Protein AF-A0A6I5ZJ81-F1 (afdb_monomer_lite)

Radius of gyration: 21.19 Å; chains: 1; bounding box: 54×24×79 Å

Secondary structure (DSSP, 8-state):
-----GGGGGGG--HHHHHHHHHHHHHHHHHHHT-EEEEEEEETTTTEEEEEEEHHHHHHHHTT-S-HHHHHIIIIIHHHHHHHHHHHHHHHHHH--HHHHHHHHHHHHHHHHHHHHHHHTTS-HHHHHHHGGGB-HHHHHHHHHHHHHHHHHHHHHHPPP------SS---

Sequence (172 aa):
MTTAPAVGRLAATNVKDVAIVGVGALLLLISLVTTTWLFMPANPAANTPAASMSFSDLVTATGTSPSTIQASYFGWLAWFLFGALIVLSVATLLTNSRIVAAIGAGVGLLTAILTTLALKGPQTWSQTIDALPNLRLGGYLMLIGLLTLLIFNAVRAFSRPRDTTTTANGTV

Structure (mmCIF, N/CA/C/O backbone):
data_AF-A0A6I5ZJ81-F1
#
_entry.id   AF-A0A6I5ZJ81-F1
#
loop_
_atom_site.group_PDB
_atom_site.id
_atom_site.type_symbol
_atom_site.label_atom_id
_atom_site.label_alt_id
_atom_site.label_comp_id
_atom_site.label_asym_id
_atom_site.label_entity_id
_atom_site.label_seq_id
_atom_site.pdbx_PDB_ins_code
_atom_site.Cartn_x
_atom_site.Cartn_y
_atom_site.Cartn_z
_atom_site.occupancy
_atom_site.B_iso_or_equiv
_atom_site.auth_seq_id
_atom_site.auth_comp_id
_atom_site.auth_asym_id
_atom_site.auth_atom_id
_atom_site.pdbx_PDB_model_num
ATOM 1 N N . MET A 1 1 ? -3.654 -1.354 47.837 1.00 62.03 1 MET A N 1
ATOM 2 C CA . MET A 1 1 ? -3.583 -0.646 46.542 1.00 62.03 1 MET A CA 1
ATOM 3 C C . MET A 1 1 ? -3.368 -1.716 45.480 1.00 62.03 1 MET A C 1
ATOM 5 O O . MET A 1 1 ? -2.261 -2.211 45.340 1.00 62.03 1 MET A O 1
ATOM 9 N N . THR A 1 2 ? -4.448 -2.209 44.881 1.00 64.50 2 THR A N 1
ATOM 10 C CA . THR A 1 2 ? -4.461 -3.449 44.086 1.00 64.50 2 THR A CA 1
ATOM 11 C C . THR A 1 2 ? -4.613 -3.070 42.616 1.00 64.50 2 THR A C 1
ATOM 13 O O . THR A 1 2 ? -5.675 -2.619 42.195 1.00 64.50 2 THR A O 1
ATOM 16 N N . THR A 1 3 ? -3.536 -3.176 41.841 1.00 63.75 3 THR A N 1
ATOM 17 C CA . THR A 1 3 ? -3.540 -2.962 40.390 1.00 63.75 3 THR A CA 1
ATOM 18 C C . THR A 1 3 ? -4.243 -4.140 39.720 1.00 63.75 3 THR A C 1
ATOM 20 O O . THR A 1 3 ? -3.712 -5.245 39.648 1.00 63.75 3 THR A O 1
ATOM 23 N N . ALA A 1 4 ? -5.478 -3.925 39.264 1.00 53.22 4 ALA A N 1
ATOM 24 C CA . ALA A 1 4 ? -6.203 -4.920 38.482 1.00 53.22 4 ALA A CA 1
ATOM 25 C C . ALA A 1 4 ? -5.413 -5.280 37.200 1.00 53.22 4 ALA A C 1
ATOM 27 O O . ALA A 1 4 ? -4.841 -4.385 36.566 1.00 53.22 4 ALA A O 1
ATOM 28 N N . PRO A 1 5 ? -5.361 -6.564 36.801 1.00 56.66 5 PRO A N 1
ATOM 29 C CA . PRO A 1 5 ? -4.518 -7.015 35.701 1.00 56.66 5 PRO A CA 1
ATOM 30 C C . PRO A 1 5 ? -4.999 -6.448 34.357 1.00 56.66 5 PRO A C 1
ATOM 32 O O . PRO A 1 5 ? -6.120 -6.696 33.917 1.00 56.66 5 PRO A O 1
ATOM 35 N N . ALA A 1 6 ? -4.108 -5.739 33.658 1.00 57.22 6 ALA A N 1
ATOM 36 C CA . ALA A 1 6 ? -4.316 -5.151 32.326 1.00 57.22 6 ALA A CA 1
ATOM 37 C C . ALA A 1 6 ? -4.552 -6.180 31.192 1.00 57.22 6 ALA A C 1
ATOM 39 O O . ALA A 1 6 ? -4.686 -5.814 30.026 1.00 57.22 6 ALA A O 1
ATOM 40 N N . VAL A 1 7 ? -4.625 -7.470 31.525 1.00 55.09 7 VAL A N 1
ATOM 41 C CA . VAL A 1 7 ? -4.635 -8.599 30.585 1.00 55.09 7 VAL A CA 1
ATOM 42 C C . VAL A 1 7 ? -5.995 -8.767 29.880 1.00 55.09 7 VAL A C 1
ATOM 44 O O . VAL A 1 7 ? -6.071 -9.358 28.809 1.00 55.09 7 VAL A O 1
ATOM 47 N N . GLY A 1 8 ? -7.076 -8.180 30.409 1.00 52.62 8 GLY A N 1
ATOM 48 C CA . GLY A 1 8 ? -8.435 -8.371 29.878 1.00 52.62 8 GLY A CA 1
ATOM 49 C C . GLY A 1 8 ? -8.801 -7.603 28.596 1.00 52.62 8 GLY A C 1
ATOM 50 O O . GLY A 1 8 ? -9.834 -7.898 28.001 1.00 52.62 8 GLY A O 1
ATOM 51 N N . ARG A 1 9 ? -8.008 -6.621 28.136 1.00 52.03 9 ARG A N 1
ATOM 52 C CA . ARG A 1 9 ? -8.401 -5.760 26.991 1.00 52.03 9 ARG A CA 1
ATOM 53 C C . ARG A 1 9 ? -8.081 -6.323 25.605 1.00 52.03 9 ARG A C 1
ATOM 55 O O . ARG A 1 9 ? -8.624 -5.817 24.629 1.00 52.03 9 ARG A O 1
ATOM 62 N N . LEU A 1 10 ? -7.261 -7.369 25.503 1.00 53.22 10 LEU A N 1
ATOM 63 C CA . LEU A 1 10 ? -6.959 -8.022 24.220 1.00 53.22 10 LEU A CA 1
ATOM 64 C C . LEU A 1 10 ? -8.063 -8.996 23.763 1.00 53.22 10 LEU A C 1
ATOM 66 O O . LEU A 1 10 ? -8.076 -9.410 22.610 1.00 53.22 10 LEU A O 1
ATOM 70 N N . ALA A 1 11 ? -9.015 -9.347 24.633 1.00 51.22 11 ALA A N 1
ATOM 71 C CA . ALA A 1 11 ? -9.968 -10.431 24.382 1.00 51.22 11 ALA A CA 1
ATOM 72 C C . ALA A 1 11 ? -11.159 -10.072 23.467 1.00 51.22 11 ALA A C 1
ATOM 74 O O . ALA A 1 11 ? -11.991 -10.933 23.194 1.00 51.22 11 ALA A O 1
ATOM 75 N N . ALA A 1 12 ? -11.263 -8.832 22.973 1.00 61.16 12 ALA A N 1
ATOM 76 C CA . ALA A 1 12 ? -12.374 -8.408 22.112 1.00 61.16 12 ALA A CA 1
ATOM 77 C C . ALA A 1 12 ? -11.930 -7.892 20.733 1.00 61.16 12 ALA A C 1
ATOM 79 O O . ALA A 1 12 ? -12.681 -7.168 20.072 1.00 61.16 12 ALA A O 1
ATOM 80 N N . THR A 1 13 ? -10.726 -8.239 20.271 1.00 70.81 13 THR A N 1
ATOM 81 C CA . THR A 1 13 ? -10.337 -7.953 18.886 1.00 70.81 13 THR A CA 1
ATOM 82 C C . THR A 1 13 ? -11.153 -8.849 17.961 1.00 70.81 13 THR A C 1
ATOM 84 O O . THR A 1 13 ? -11.092 -10.074 18.028 1.00 70.81 13 THR A O 1
ATOM 87 N N . ASN A 1 14 ? -11.971 -8.238 17.109 1.00 87.88 14 ASN A N 1
ATOM 88 C CA . ASN A 1 14 ? -12.822 -8.970 16.182 1.00 87.88 14 ASN A CA 1
ATOM 89 C C . ASN A 1 14 ? -11.939 -9.721 15.174 1.00 87.88 14 ASN A C 1
ATOM 91 O O . ASN A 1 14 ? -11.154 -9.104 14.454 1.00 87.88 14 ASN A O 1
ATOM 95 N N . VAL A 1 15 ? -12.085 -11.048 15.110 1.00 91.81 15 VAL A N 1
ATOM 96 C CA . VAL A 1 15 ? -11.317 -11.937 14.216 1.00 91.81 15 VAL A CA 1
ATOM 97 C C . VAL A 1 15 ? -11.348 -11.446 12.765 1.00 91.81 15 VAL A C 1
ATOM 99 O O . VAL A 1 15 ? -10.353 -11.559 12.052 1.00 91.81 15 VAL A O 1
ATOM 102 N N . LYS A 1 16 ? -12.456 -10.824 12.341 1.00 93.69 16 LYS A N 1
ATOM 103 C CA . LYS A 1 16 ? -12.598 -10.234 11.004 1.00 93.69 16 LYS A CA 1
ATOM 104 C C . LYS A 1 16 ? -11.579 -9.125 10.744 1.00 93.69 16 LYS A C 1
ATOM 106 O O . LYS A 1 16 ? -10.984 -9.089 9.677 1.00 93.69 16 LYS A O 1
ATOM 111 N N . ASP A 1 17 ? -11.352 -8.250 11.719 1.00 94.81 17 ASP A N 1
ATOM 112 C CA . ASP A 1 17 ? -10.433 -7.120 11.575 1.00 94.81 17 ASP A CA 1
ATOM 113 C C . ASP A 1 17 ? -8.975 -7.592 11.531 1.00 94.81 17 ASP A C 1
ATOM 115 O O . ASP A 1 17 ? -8.179 -7.089 10.739 1.00 94.81 17 ASP A O 1
ATOM 119 N N . VAL A 1 18 ? -8.646 -8.618 12.324 1.00 95.69 18 VAL A N 1
ATOM 120 C CA . VAL A 1 18 ? -7.337 -9.285 12.275 1.00 95.69 18 VAL A CA 1
ATOM 121 C C . VAL A 1 18 ? -7.112 -9.927 10.906 1.00 95.69 18 VAL A C 1
ATOM 123 O O . VAL A 1 18 ? -6.048 -9.745 10.321 1.00 95.69 18 VAL A O 1
ATOM 126 N N . ALA A 1 19 ? -8.116 -10.623 10.363 1.00 96.56 19 ALA A N 1
ATOM 127 C CA . ALA A 1 19 ? -8.034 -11.224 9.035 1.00 96.56 19 ALA A CA 1
ATOM 128 C C . ALA A 1 19 ? -7.856 -10.167 7.931 1.00 96.56 19 ALA A C 1
ATOM 130 O O . ALA A 1 19 ? -7.005 -10.344 7.066 1.00 96.56 19 ALA A O 1
ATOM 131 N N . ILE A 1 20 ? -8.592 -9.049 7.981 1.00 97.19 20 ILE A N 1
ATOM 132 C CA . ILE A 1 20 ? -8.472 -7.946 7.011 1.00 97.19 20 ILE A CA 1
ATOM 133 C C . ILE A 1 20 ? -7.052 -7.371 7.007 1.00 97.19 20 ILE A C 1
ATOM 135 O O . ILE A 1 20 ? -6.442 -7.251 5.944 1.00 97.19 20 ILE A O 1
ATOM 139 N N . VAL A 1 21 ? -6.508 -7.044 8.184 1.00 97.69 21 VAL A N 1
ATOM 140 C CA . VAL A 1 21 ? -5.150 -6.487 8.287 1.00 97.69 21 VAL A CA 1
ATOM 141 C C . VAL A 1 21 ? -4.102 -7.520 7.887 1.00 97.69 21 VAL A C 1
ATOM 143 O O . VAL A 1 21 ? -3.186 -7.191 7.138 1.00 97.69 21 VAL A O 1
ATOM 146 N N . GLY A 1 22 ? -4.252 -8.769 8.333 1.00 97.62 22 GLY A N 1
ATOM 147 C CA . GLY A 1 22 ? -3.340 -9.859 7.995 1.00 97.62 22 GLY A CA 1
ATOM 148 C C . GLY A 1 22 ? -3.281 -10.128 6.491 1.00 97.62 22 GLY A C 1
ATOM 149 O O . GLY A 1 22 ? -2.193 -10.177 5.922 1.00 97.62 22 GLY A O 1
ATOM 150 N N . VAL A 1 23 ? -4.437 -10.231 5.829 1.00 98.12 23 VAL A N 1
ATOM 151 C CA . VAL A 1 23 ? -4.523 -10.423 4.373 1.00 98.12 23 VAL A CA 1
ATOM 152 C C . VAL A 1 23 ? -3.969 -9.207 3.635 1.00 98.12 23 VAL A C 1
ATOM 154 O O . VAL A 1 23 ? -3.134 -9.376 2.752 1.00 98.12 23 VAL A O 1
ATOM 157 N N . GLY A 1 24 ? -4.361 -7.985 4.010 1.00 98.00 24 GLY A N 1
ATOM 158 C CA . GLY A 1 24 ? -3.853 -6.765 3.375 1.00 98.00 24 GLY A CA 1
ATOM 159 C C . GLY A 1 24 ? -2.328 -6.646 3.460 1.00 98.00 24 GLY A C 1
ATOM 160 O O . GLY A 1 24 ? -1.674 -6.373 2.454 1.00 98.00 24 GLY A O 1
ATOM 161 N N . ALA A 1 25 ? -1.751 -6.928 4.631 1.00 98.19 25 ALA A N 1
ATOM 162 C CA . ALA A 1 25 ? -0.305 -6.942 4.834 1.00 98.19 25 ALA A CA 1
ATOM 163 C C . ALA A 1 25 ? 0.384 -8.028 3.997 1.00 98.19 25 ALA A C 1
ATOM 165 O O . ALA A 1 25 ? 1.372 -7.748 3.320 1.00 98.19 25 ALA A O 1
ATOM 166 N N . LEU A 1 26 ? -0.155 -9.250 3.998 1.00 98.06 26 LEU A N 1
ATOM 167 C CA . LEU A 1 26 ? 0.405 -10.365 3.238 1.00 98.06 26 LEU A CA 1
ATOM 168 C C . LEU A 1 26 ? 0.406 -10.082 1.729 1.00 98.06 26 LEU A C 1
ATOM 170 O O . LEU A 1 26 ? 1.410 -10.330 1.068 1.00 98.06 26 LEU A O 1
ATOM 174 N N . LEU A 1 27 ? -0.680 -9.521 1.190 1.00 97.69 27 LEU A N 1
ATOM 175 C CA . LEU A 1 27 ? -0.785 -9.152 -0.226 1.00 97.69 27 LEU A CA 1
ATOM 176 C C . LEU A 1 27 ? 0.275 -8.118 -0.634 1.00 97.69 27 LEU A C 1
ATOM 178 O O . LEU A 1 27 ? 0.908 -8.279 -1.678 1.00 97.69 27 LEU A O 1
ATOM 182 N N . LEU A 1 28 ? 0.504 -7.093 0.197 1.00 97.44 28 LEU A N 1
ATOM 183 C CA . LEU A 1 28 ? 1.547 -6.091 -0.047 1.00 97.44 28 LEU A CA 1
ATOM 184 C C . LEU A 1 28 ? 2.950 -6.707 -0.020 1.00 97.44 28 LEU A C 1
ATOM 186 O O . LEU A 1 28 ? 3.759 -6.426 -0.901 1.00 97.44 28 LEU A O 1
ATOM 190 N N . LEU A 1 29 ? 3.236 -7.574 0.955 1.00 97.06 29 LEU A N 1
ATOM 191 C CA . LEU A 1 29 ? 4.548 -8.214 1.077 1.00 97.06 29 LEU A CA 1
ATOM 192 C C . LEU A 1 29 ? 4.824 -9.189 -0.076 1.00 97.06 29 LEU A C 1
ATOM 194 O O . LEU A 1 29 ? 5.900 -9.146 -0.668 1.00 97.06 29 LEU A O 1
ATOM 198 N N . ILE A 1 30 ? 3.850 -10.027 -0.444 1.00 96.44 30 ILE A N 1
ATOM 199 C CA . ILE A 1 30 ? 3.968 -10.942 -1.592 1.00 96.44 30 ILE A CA 1
ATOM 200 C C . ILE A 1 30 ? 4.166 -10.154 -2.890 1.00 96.44 30 ILE A C 1
ATOM 202 O O . ILE A 1 30 ? 4.977 -10.541 -3.735 1.00 96.44 30 ILE A O 1
ATOM 206 N N . SER A 1 31 ? 3.458 -9.032 -3.041 1.00 95.50 31 SER A N 1
ATOM 207 C CA . SER A 1 31 ? 3.612 -8.170 -4.207 1.00 95.50 31 SER A CA 1
ATOM 208 C C . SER A 1 31 ? 5.055 -7.679 -4.378 1.00 95.50 31 SER A C 1
ATOM 210 O O . SER A 1 31 ? 5.580 -7.738 -5.488 1.00 95.50 31 SER A O 1
ATOM 212 N N . LEU A 1 32 ? 5.728 -7.263 -3.301 1.00 93.81 32 LEU A N 1
ATOM 213 C CA . LEU A 1 32 ? 7.099 -6.745 -3.377 1.00 93.81 32 LEU A CA 1
ATOM 214 C C . LEU A 1 32 ? 8.173 -7.816 -3.623 1.00 93.81 32 LEU A C 1
ATOM 216 O O . LEU A 1 32 ? 9.232 -7.486 -4.148 1.00 93.81 32 LEU A O 1
ATOM 220 N N . VAL A 1 33 ? 7.940 -9.075 -3.236 1.00 93.62 33 VAL A N 1
ATOM 221 C CA . VAL A 1 33 ? 9.007 -10.096 -3.224 1.00 93.62 33 VAL A CA 1
ATOM 222 C C . VAL A 1 33 ? 8.965 -11.035 -4.425 1.00 93.62 33 VAL A C 1
ATOM 224 O O . VAL A 1 33 ? 10.015 -11.358 -4.970 1.00 93.62 33 VAL A O 1
ATOM 227 N N . THR A 1 34 ? 7.792 -11.533 -4.827 1.00 78.12 34 THR A N 1
ATOM 228 C CA . THR A 1 34 ? 7.750 -12.756 -5.658 1.00 78.12 34 THR A CA 1
ATOM 229 C C . THR A 1 34 ? 7.046 -12.609 -6.993 1.00 78.12 34 THR A C 1
ATOM 231 O O . THR A 1 34 ? 7.152 -13.498 -7.836 1.00 78.12 34 THR A O 1
ATOM 234 N N . THR A 1 35 ? 6.300 -11.530 -7.208 1.00 84.75 35 THR A N 1
ATOM 235 C CA . THR A 1 35 ? 5.356 -11.473 -8.325 1.00 84.75 35 THR A CA 1
ATOM 236 C C . THR A 1 35 ? 5.779 -10.487 -9.401 1.00 84.75 35 THR A C 1
ATOM 238 O O . THR A 1 35 ? 6.351 -9.431 -9.140 1.00 84.75 35 THR A O 1
ATOM 241 N N . THR A 1 36 ? 5.480 -10.838 -10.650 1.00 91.56 36 THR A N 1
ATOM 242 C CA . THR A 1 36 ? 5.617 -9.928 -11.786 1.00 91.56 36 THR A CA 1
ATOM 243 C C . THR A 1 36 ? 4.617 -8.785 -11.645 1.00 91.56 36 THR A C 1
ATOM 245 O O . THR A 1 36 ? 3.419 -9.024 -11.473 1.00 91.56 36 THR A O 1
ATOM 248 N N . TRP A 1 37 ? 5.101 -7.551 -11.747 1.00 90.19 37 TRP A N 1
ATOM 249 C CA . TRP A 1 37 ? 4.289 -6.337 -11.678 1.00 90.19 37 TRP A CA 1
ATOM 250 C C . TRP A 1 37 ? 3.788 -5.905 -13.047 1.00 90.19 37 TRP A C 1
ATOM 252 O O . TRP A 1 37 ? 2.606 -5.594 -13.199 1.00 90.19 37 TRP A O 1
ATOM 262 N N . LEU A 1 38 ? 4.683 -5.896 -14.034 1.00 87.12 38 LEU A N 1
ATOM 263 C CA . LEU A 1 38 ? 4.434 -5.317 -15.347 1.00 87.12 38 LEU A CA 1
ATOM 264 C C . LEU A 1 38 ? 4.925 -6.236 -16.459 1.00 87.12 38 LEU A C 1
ATOM 266 O O . LEU A 1 38 ? 5.922 -6.948 -16.324 1.00 87.12 38 LEU A O 1
ATOM 270 N N . PHE A 1 39 ? 4.217 -6.182 -17.580 1.00 85.88 39 PHE A N 1
ATOM 271 C CA . PHE A 1 39 ? 4.690 -6.688 -18.859 1.00 85.88 39 PHE A CA 1
ATOM 272 C C . PHE A 1 39 ? 5.193 -5.545 -19.730 1.00 85.88 39 PHE A C 1
ATOM 274 O O . PHE A 1 39 ? 4.485 -4.560 -19.931 1.00 85.88 39 PHE A O 1
ATOM 281 N N . MET A 1 40 ? 6.380 -5.712 -20.307 1.00 78.75 40 MET A N 1
ATOM 282 C CA . MET A 1 40 ? 6.857 -4.843 -21.379 1.00 78.75 40 MET A CA 1
ATOM 283 C C . MET A 1 40 ? 6.843 -5.628 -22.699 1.00 78.75 40 MET A C 1
ATOM 285 O O . MET A 1 40 ? 7.589 -6.605 -22.836 1.00 78.75 40 MET A O 1
ATOM 289 N N . PRO A 1 41 ? 5.970 -5.271 -23.660 1.00 68.94 41 PRO A N 1
ATOM 290 C CA . PRO A 1 41 ? 5.941 -5.929 -24.960 1.00 68.94 41 PRO A CA 1
ATOM 291 C C . PRO A 1 41 ? 7.169 -5.546 -25.798 1.00 68.94 41 PRO A C 1
ATOM 293 O O . PRO A 1 41 ? 7.589 -4.391 -25.803 1.00 68.94 41 PRO A O 1
ATOM 296 N N . ALA A 1 42 ? 7.727 -6.516 -26.528 1.00 65.38 42 ALA A N 1
ATOM 297 C CA . ALA A 1 42 ? 8.837 -6.311 -27.466 1.00 65.38 42 ALA A CA 1
ATOM 298 C C . ALA A 1 42 ? 8.400 -5.455 -28.657 1.00 65.38 42 ALA A C 1
ATOM 300 O O . ALA A 1 42 ? 9.134 -4.602 -29.147 1.00 65.38 42 ALA A O 1
ATOM 301 N N . ASN A 1 43 ? 7.172 -5.706 -29.110 1.00 68.25 43 ASN A N 1
ATOM 302 C CA . ASN A 1 43 ? 6.491 -4.952 -30.140 1.00 68.25 43 ASN A CA 1
ATOM 303 C C . ASN A 1 43 ? 5.096 -4.568 -29.618 1.00 68.25 43 ASN A C 1
ATOM 305 O O . ASN A 1 43 ? 4.237 -5.450 -29.494 1.00 68.25 43 ASN A O 1
ATOM 309 N N . PRO A 1 44 ? 4.839 -3.277 -29.344 1.00 64.56 44 PRO A N 1
ATOM 310 C CA . PRO A 1 44 ? 3.536 -2.805 -28.879 1.00 64.56 44 PRO A CA 1
ATOM 311 C C . PRO A 1 44 ? 2.380 -3.166 -29.822 1.00 64.56 44 PRO A C 1
ATOM 313 O O . PRO A 1 44 ? 1.273 -3.409 -29.359 1.00 64.56 44 PRO A O 1
ATOM 316 N N . ALA A 1 45 ? 2.630 -3.260 -31.135 1.00 67.50 45 ALA A N 1
ATOM 317 C CA . ALA A 1 45 ? 1.597 -3.564 -32.126 1.00 67.50 45 ALA A CA 1
ATOM 318 C C . ALA A 1 45 ? 1.163 -5.041 -32.131 1.00 67.50 45 ALA A C 1
ATOM 320 O O . ALA A 1 45 ? 0.061 -5.353 -32.574 1.00 67.50 45 ALA A O 1
ATOM 321 N N . ALA A 1 46 ? 2.014 -5.952 -31.646 1.00 66.62 46 ALA A N 1
ATOM 322 C CA . ALA A 1 46 ? 1.754 -7.393 -31.650 1.00 66.62 46 ALA A CA 1
ATOM 323 C C . ALA A 1 46 ? 1.451 -7.965 -30.252 1.00 66.62 46 ALA A C 1
ATOM 325 O O . ALA A 1 46 ? 1.152 -9.152 -30.141 1.00 66.62 46 ALA A O 1
ATOM 326 N N . ASN A 1 47 ? 1.557 -7.155 -29.186 1.00 60.84 47 ASN A N 1
ATOM 327 C CA . ASN A 1 47 ? 1.471 -7.595 -27.784 1.00 60.84 47 ASN A CA 1
ATOM 328 C C . ASN A 1 47 ? 2.360 -8.812 -27.456 1.00 60.84 47 ASN A C 1
ATOM 330 O O . ASN A 1 47 ? 2.073 -9.582 -26.538 1.00 60.84 47 ASN A O 1
ATOM 334 N N . THR A 1 48 ? 3.454 -8.999 -28.197 1.00 58.53 48 THR A N 1
ATOM 335 C CA . THR A 1 48 ? 4.368 -10.118 -27.981 1.00 58.53 48 THR A CA 1
ATOM 336 C C . THR A 1 48 ? 5.328 -9.792 -26.830 1.00 58.53 48 THR A C 1
ATOM 338 O O . THR A 1 48 ? 5.889 -8.691 -26.797 1.00 58.53 48 THR A O 1
ATOM 341 N N . PRO A 1 49 ? 5.522 -10.698 -25.852 1.00 52.34 49 PRO A N 1
ATOM 342 C CA . PRO A 1 49 ? 6.315 -10.400 -24.659 1.00 52.34 49 PRO A CA 1
ATOM 343 C C . PRO A 1 49 ? 7.793 -10.170 -24.998 1.00 52.34 49 PRO A C 1
ATOM 345 O O . PRO A 1 49 ? 8.389 -11.010 -25.666 1.00 52.34 49 PRO A O 1
ATOM 348 N N . ALA A 1 50 ? 8.399 -9.082 -24.504 1.00 66.31 50 ALA A N 1
ATOM 349 C CA . ALA A 1 50 ? 9.863 -8.981 -24.412 1.00 66.31 50 ALA A CA 1
ATOM 350 C C . ALA A 1 50 ? 10.348 -9.464 -23.045 1.00 66.31 50 ALA A C 1
ATOM 352 O O . ALA A 1 50 ? 11.296 -10.241 -22.972 1.00 66.31 50 ALA A O 1
ATOM 353 N N . ALA A 1 51 ? 9.701 -9.003 -21.967 1.00 78.81 51 ALA A N 1
ATOM 354 C CA . ALA A 1 51 ? 10.085 -9.339 -20.601 1.00 78.81 51 ALA A CA 1
ATOM 355 C C . ALA A 1 51 ? 8.938 -9.137 -19.596 1.00 78.81 51 ALA A C 1
ATOM 357 O O . ALA A 1 51 ? 8.166 -8.175 -19.672 1.00 78.81 51 ALA A O 1
ATOM 358 N N . SER A 1 52 ? 8.875 -10.043 -18.623 1.00 87.62 52 SER A N 1
ATOM 359 C CA . SER A 1 52 ? 8.110 -9.906 -17.382 1.00 87.62 52 SER A CA 1
ATOM 360 C C . SER A 1 52 ? 8.995 -9.218 -16.350 1.00 87.62 52 SER A C 1
ATOM 362 O O . SER A 1 52 ? 10.069 -9.735 -16.063 1.00 87.62 52 SER A O 1
ATOM 364 N N . MET A 1 53 ? 8.561 -8.095 -15.778 1.00 90.19 53 MET A N 1
ATOM 365 C CA . MET A 1 53 ? 9.338 -7.380 -14.760 1.00 90.19 53 MET A CA 1
ATOM 366 C C . MET A 1 53 ? 8.766 -7.613 -13.363 1.00 90.19 53 MET A C 1
ATOM 368 O O . MET A 1 53 ? 7.609 -7.277 -13.079 1.00 90.19 53 MET A O 1
ATOM 372 N N . SER A 1 54 ? 9.574 -8.206 -12.491 1.00 93.12 54 SER A N 1
ATOM 373 C CA . SER A 1 54 ? 9.338 -8.253 -11.046 1.00 93.12 54 SER A CA 1
ATOM 374 C C . SER A 1 54 ? 9.666 -6.907 -10.386 1.00 93.12 54 SER A C 1
ATOM 376 O O . SER A 1 54 ? 10.214 -6.007 -11.023 1.00 93.12 54 SER A O 1
ATOM 378 N N . PHE A 1 55 ? 9.347 -6.753 -9.098 1.00 91.19 55 PHE A N 1
ATOM 379 C CA . PHE A 1 55 ? 9.685 -5.529 -8.364 1.00 91.19 55 PHE A CA 1
ATOM 380 C C . PHE A 1 55 ? 11.202 -5.268 -8.338 1.00 91.19 55 PHE A C 1
ATOM 382 O O . PHE A 1 55 ? 11.618 -4.131 -8.544 1.00 91.19 55 PHE A O 1
ATOM 389 N N . SER A 1 56 ? 12.035 -6.304 -8.164 1.00 92.88 56 SER A N 1
ATOM 390 C CA . SER A 1 56 ? 13.499 -6.162 -8.201 1.00 92.88 56 SER A CA 1
ATOM 391 C C . SER A 1 56 ? 14.006 -5.694 -9.563 1.00 92.88 56 SER A C 1
ATOM 393 O O . SER A 1 56 ? 14.879 -4.831 -9.622 1.00 92.88 56 SER A O 1
ATOM 395 N N . ASP A 1 57 ? 13.416 -6.193 -10.653 1.00 92.69 57 ASP A N 1
ATOM 396 C CA . ASP A 1 57 ? 13.779 -5.755 -12.006 1.00 92.69 57 ASP A CA 1
ATOM 397 C C . ASP A 1 57 ? 13.412 -4.283 -12.221 1.00 92.69 57 ASP A C 1
ATOM 399 O O . ASP A 1 57 ? 14.168 -3.535 -12.841 1.00 92.69 57 ASP A O 1
ATOM 403 N N . LEU A 1 58 ? 12.279 -3.839 -11.659 1.00 90.31 58 LEU A N 1
ATOM 404 C CA . LEU A 1 58 ? 11.865 -2.436 -11.690 1.00 90.31 58 LEU A CA 1
ATOM 405 C C . LEU A 1 58 ? 12.821 -1.533 -10.904 1.00 90.31 58 LEU A C 1
ATOM 407 O O . LEU A 1 58 ? 13.052 -0.403 -11.332 1.00 90.31 58 LEU A O 1
ATOM 411 N N . VAL A 1 59 ? 13.429 -2.009 -9.812 1.00 93.38 59 VAL A N 1
ATOM 412 C CA . VAL A 1 59 ? 14.485 -1.259 -9.106 1.00 93.38 59 VAL A CA 1
ATOM 413 C C . VAL A 1 59 ? 15.666 -1.001 -10.036 1.00 93.38 59 VAL A C 1
ATOM 415 O O . VAL A 1 59 ? 16.106 0.139 -10.179 1.00 93.38 59 VAL A O 1
ATOM 418 N N . THR A 1 60 ? 16.151 -2.040 -10.717 1.00 93.00 60 THR A N 1
ATOM 419 C CA . THR A 1 60 ? 17.267 -1.914 -11.661 1.00 93.00 60 THR A CA 1
ATOM 420 C C . THR A 1 60 ? 16.898 -1.024 -12.848 1.00 93.00 60 THR A C 1
ATOM 422 O O . THR A 1 60 ? 17.655 -0.117 -13.188 1.00 93.00 60 THR A O 1
ATOM 425 N N . ALA A 1 61 ? 15.719 -1.225 -13.442 1.00 90.12 61 ALA A N 1
ATOM 426 C CA . ALA A 1 61 ? 15.262 -0.472 -14.608 1.00 90.12 61 ALA A CA 1
ATOM 427 C C . ALA A 1 61 ? 15.041 1.021 -14.316 1.00 90.12 61 ALA A C 1
ATOM 429 O O . ALA A 1 61 ? 15.223 1.861 -15.196 1.00 90.12 61 ALA A O 1
ATOM 430 N N . THR A 1 62 ? 14.652 1.369 -13.088 1.00 91.94 62 THR A N 1
ATOM 431 C CA . THR A 1 62 ? 14.353 2.757 -12.707 1.00 91.94 62 THR A CA 1
ATOM 432 C C . THR A 1 62 ? 15.512 3.475 -12.024 1.00 91.94 62 THR A C 1
ATOM 434 O O . THR A 1 62 ? 15.427 4.687 -11.833 1.00 91.94 62 THR A O 1
ATOM 437 N N . GLY A 1 63 ? 16.623 2.789 -11.734 1.00 89.94 63 GLY A N 1
ATOM 438 C CA . GLY A 1 63 ? 17.811 3.388 -11.114 1.00 89.94 63 GLY A CA 1
ATOM 439 C C . GLY A 1 63 ? 18.436 4.529 -11.925 1.00 89.94 63 GLY A C 1
ATOM 440 O O . GLY A 1 63 ? 19.035 5.433 -11.351 1.00 89.94 63 GLY A O 1
ATOM 441 N N . THR A 1 64 ? 18.245 4.535 -13.247 1.00 89.38 64 THR A N 1
ATOM 442 C CA . THR A 1 64 ? 18.671 5.619 -14.151 1.00 89.38 64 THR A CA 1
ATOM 443 C C . THR A 1 64 ? 17.495 6.442 -14.686 1.00 89.38 64 THR A C 1
ATOM 445 O O . THR A 1 64 ? 17.637 7.149 -15.684 1.00 89.38 64 THR A O 1
ATOM 448 N N . SER A 1 65 ? 16.309 6.326 -14.080 1.00 90.50 65 SER A N 1
ATOM 449 C CA . SER A 1 65 ? 15.131 7.076 -14.513 1.00 90.50 65 SER A CA 1
ATOM 450 C C . SER A 1 65 ? 15.334 8.579 -14.287 1.00 90.50 65 SER A C 1
ATOM 452 O O . SER A 1 65 ? 15.800 8.975 -13.218 1.00 90.50 65 SER A O 1
ATOM 454 N N . PRO A 1 66 ? 14.910 9.447 -15.225 1.00 92.31 66 PRO A N 1
ATOM 455 C CA . PRO A 1 66 ? 14.886 10.892 -14.995 1.00 92.31 66 PRO A CA 1
ATOM 456 C C . PRO A 1 66 ? 13.854 11.313 -13.929 1.00 92.31 66 PRO A C 1
ATOM 458 O O . PRO A 1 66 ? 13.832 12.471 -13.520 1.00 92.31 66 PRO A O 1
ATOM 461 N N . SER A 1 67 ? 12.978 10.403 -13.477 1.00 95.38 67 SER A N 1
ATOM 462 C CA . SER A 1 67 ? 12.011 10.65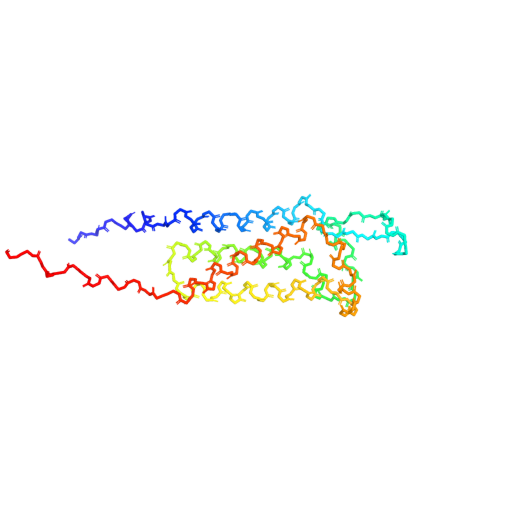7 -12.406 1.00 95.38 67 SER A CA 1
ATOM 463 C C . SER A 1 67 ? 12.554 10.215 -11.045 1.00 95.38 67 SER 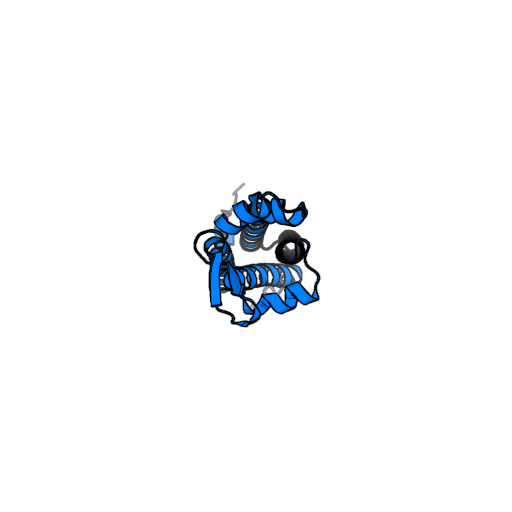A C 1
ATOM 465 O O . SER A 1 67 ? 12.542 9.028 -10.710 1.00 95.38 67 SER A O 1
ATOM 467 N N . THR A 1 68 ? 12.941 11.182 -10.207 1.00 96.38 68 THR A N 1
ATOM 468 C CA . THR A 1 68 ? 13.422 10.929 -8.835 1.00 96.38 68 THR A CA 1
ATOM 469 C C . THR A 1 68 ? 12.400 10.181 -7.979 1.00 96.38 68 THR A C 1
ATOM 471 O O . THR A 1 68 ? 12.775 9.330 -7.172 1.00 96.38 68 THR A O 1
ATOM 474 N N . ILE A 1 69 ? 11.105 10.469 -8.162 1.00 96.31 69 ILE A N 1
ATOM 475 C CA . ILE A 1 69 ? 10.022 9.789 -7.437 1.00 96.31 69 ILE A CA 1
ATOM 476 C C . ILE A 1 69 ? 9.989 8.312 -7.820 1.00 96.31 69 ILE A C 1
ATOM 478 O O . ILE A 1 69 ? 9.912 7.463 -6.939 1.00 96.31 69 ILE A O 1
ATOM 482 N N . GLN A 1 70 ? 10.085 8.003 -9.115 1.00 96.12 70 GLN A N 1
ATOM 483 C CA . GLN A 1 70 ? 10.066 6.627 -9.603 1.00 96.12 70 GLN A CA 1
ATOM 484 C C . GLN A 1 70 ? 11.266 5.832 -9.071 1.00 96.12 70 GLN A C 1
ATOM 486 O O . GLN A 1 70 ? 11.071 4.777 -8.472 1.00 96.12 70 GLN A O 1
ATOM 491 N N . ALA A 1 71 ? 12.480 6.374 -9.212 1.00 96.06 71 ALA A N 1
ATOM 492 C CA . ALA A 1 71 ? 13.701 5.733 -8.725 1.00 96.06 71 ALA A CA 1
ATOM 493 C C . ALA A 1 71 ? 13.664 5.503 -7.202 1.00 96.06 71 ALA A C 1
ATOM 495 O O . ALA A 1 71 ? 13.979 4.416 -6.718 1.00 96.06 71 ALA A O 1
ATOM 496 N N . SER A 1 72 ? 13.215 6.502 -6.432 1.00 97.62 72 SER A N 1
ATOM 497 C CA . SER A 1 72 ? 13.117 6.393 -4.969 1.00 97.62 72 SER A CA 1
ATOM 498 C C . SER A 1 72 ? 12.045 5.393 -4.533 1.00 97.62 72 SER A C 1
ATOM 500 O O . SER A 1 72 ? 12.269 4.629 -3.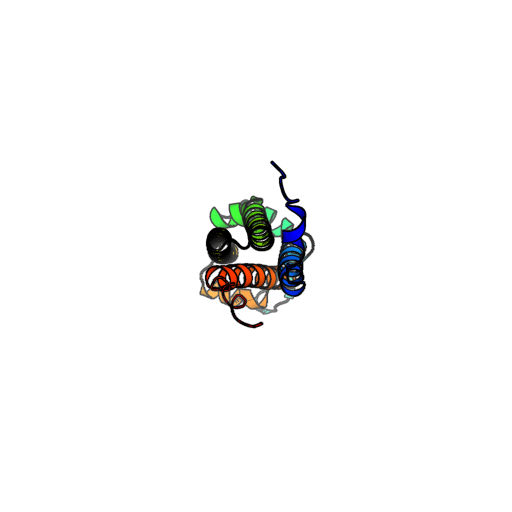592 1.00 97.62 72 SER A O 1
ATOM 502 N N . TYR A 1 73 ? 10.890 5.393 -5.212 1.00 97.12 73 TYR A N 1
ATOM 503 C CA . TYR A 1 73 ? 9.768 4.497 -4.936 1.00 97.12 73 TYR A CA 1
ATOM 504 C C . TYR A 1 73 ? 10.173 3.035 -5.066 1.00 97.12 73 TYR A C 1
ATOM 506 O O . TYR A 1 73 ? 10.046 2.289 -4.095 1.00 97.12 73 TYR A O 1
ATOM 514 N N . PHE A 1 74 ? 10.705 2.646 -6.225 1.00 95.69 74 PHE A N 1
ATOM 515 C CA . PHE A 1 74 ? 11.120 1.265 -6.453 1.00 95.69 74 PHE A CA 1
ATOM 516 C C . PHE A 1 74 ? 12.359 0.893 -5.627 1.00 95.69 74 PHE A C 1
ATOM 518 O O . PHE A 1 74 ? 12.454 -0.239 -5.173 1.00 95.69 74 PHE A O 1
ATOM 525 N N . GLY A 1 75 ? 13.259 1.837 -5.332 1.00 95.81 75 GLY A N 1
ATOM 526 C CA . GLY A 1 75 ? 14.435 1.580 -4.496 1.00 95.81 75 GLY A CA 1
ATOM 527 C C . GLY A 1 75 ? 14.114 1.246 -3.035 1.00 95.81 75 GLY A C 1
ATOM 528 O O . GLY A 1 75 ? 14.406 0.150 -2.564 1.00 95.81 75 GLY A O 1
ATOM 529 N N . TRP A 1 76 ? 13.545 2.196 -2.290 1.00 96.88 76 TRP A N 1
ATOM 530 C CA . TRP A 1 76 ? 13.384 2.064 -0.830 1.00 96.88 76 TRP A CA 1
ATOM 531 C C . TRP A 1 76 ? 12.019 2.523 -0.319 1.00 96.88 76 TRP A C 1
ATOM 533 O O . TRP A 1 76 ? 11.526 2.026 0.696 1.00 96.88 76 TRP A O 1
ATOM 543 N N . LEU A 1 77 ? 11.401 3.485 -1.000 1.00 97.00 77 LEU A N 1
ATOM 544 C CA . LEU A 1 77 ? 10.252 4.197 -0.463 1.00 97.00 77 LEU A CA 1
ATOM 545 C C . LEU A 1 77 ? 8.989 3.324 -0.460 1.00 97.00 77 LEU A C 1
ATOM 547 O O . LEU A 1 77 ? 8.206 3.434 0.479 1.00 97.00 77 LEU A O 1
ATOM 551 N N . ALA A 1 78 ? 8.811 2.403 -1.414 1.00 97.12 78 ALA A N 1
ATOM 552 C CA . ALA A 1 78 ? 7.707 1.440 -1.369 1.00 97.12 78 ALA A CA 1
ATOM 553 C C . ALA A 1 78 ? 7.771 0.551 -0.114 1.00 97.12 78 ALA A C 1
ATOM 555 O O . ALA A 1 78 ? 6.773 0.414 0.594 1.00 97.12 78 ALA A O 1
ATOM 556 N N . TRP A 1 79 ? 8.956 0.019 0.214 1.00 97.31 79 TRP A N 1
ATOM 557 C CA . TRP A 1 79 ? 9.178 -0.775 1.428 1.00 97.31 79 TRP A CA 1
ATOM 558 C C . TRP A 1 79 ? 8.841 0.012 2.690 1.00 97.31 79 TRP A C 1
ATOM 560 O O . TRP A 1 79 ? 8.121 -0.481 3.560 1.00 97.31 79 TRP A O 1
ATOM 570 N N . PHE A 1 80 ? 9.322 1.254 2.770 1.00 98.38 80 PHE A N 1
ATOM 571 C CA . PHE A 1 80 ? 9.059 2.126 3.908 1.00 98.38 80 PHE A CA 1
ATOM 572 C C . PHE A 1 80 ? 7.565 2.440 4.059 1.00 98.38 80 PHE A C 1
ATOM 574 O O . PHE A 1 80 ? 7.012 2.287 5.147 1.00 98.38 80 PHE A O 1
ATOM 581 N N . LEU A 1 81 ? 6.892 2.835 2.975 1.00 98.06 81 LEU A N 1
ATOM 582 C CA . LEU A 1 81 ? 5.476 3.204 2.993 1.00 98.06 81 LEU A CA 1
ATOM 583 C C . LEU A 1 81 ? 4.571 2.013 3.320 1.00 98.06 81 LEU A C 1
ATOM 585 O O . LEU A 1 81 ? 3.679 2.137 4.160 1.00 98.06 81 LEU A O 1
ATOM 589 N N . PHE A 1 82 ? 4.809 0.849 2.708 1.00 98.12 82 PHE A N 1
ATOM 590 C CA . PHE A 1 82 ? 4.020 -0.352 2.991 1.00 98.12 82 PHE A CA 1
ATOM 591 C C . PHE A 1 82 ? 4.277 -0.850 4.413 1.00 98.12 82 PHE A C 1
ATOM 593 O O . PHE A 1 82 ? 3.324 -1.151 5.129 1.00 98.12 82 PHE A O 1
ATOM 600 N N . GLY A 1 83 ? 5.535 -0.858 4.866 1.00 98.12 83 GLY A N 1
ATOM 601 C CA . GLY A 1 83 ? 5.884 -1.194 6.246 1.00 98.12 83 GLY A CA 1
ATOM 602 C C . GLY A 1 83 ? 5.199 -0.273 7.258 1.00 98.12 83 GLY A C 1
ATOM 603 O O . GLY A 1 83 ? 4.547 -0.753 8.185 1.00 98.12 83 GLY A O 1
ATOM 604 N N . ALA A 1 84 ? 5.264 1.044 7.046 1.00 98.44 84 ALA A N 1
ATOM 605 C CA . ALA A 1 84 ? 4.605 2.029 7.901 1.00 98.44 84 ALA A CA 1
ATOM 606 C C . ALA A 1 84 ? 3.080 1.843 7.927 1.00 98.44 84 ALA A C 1
ATOM 608 O O . ALA A 1 84 ? 2.478 1.852 9.001 1.00 98.44 84 ALA A O 1
ATOM 609 N N . LEU A 1 85 ? 2.448 1.622 6.770 1.00 98.62 85 LEU A N 1
ATOM 610 C CA . LEU A 1 85 ? 1.007 1.386 6.680 1.00 98.62 85 LEU A CA 1
ATOM 611 C C . LEU A 1 85 ? 0.585 0.101 7.408 1.00 98.62 85 LEU A C 1
ATOM 613 O O . LEU A 1 85 ? -0.431 0.099 8.106 1.00 98.62 85 LEU A O 1
ATOM 617 N N . ILE A 1 86 ? 1.361 -0.980 7.287 1.00 98.62 86 ILE A N 1
ATOM 618 C CA . ILE A 1 86 ? 1.116 -2.238 8.006 1.00 98.62 86 ILE A CA 1
ATOM 619 C C . ILE A 1 86 ? 1.223 -2.008 9.518 1.00 98.62 86 ILE A C 1
ATOM 621 O O . ILE A 1 86 ? 0.296 -2.355 10.251 1.00 98.62 86 ILE A O 1
ATOM 625 N N . VAL A 1 87 ? 2.297 -1.365 9.985 1.00 98.50 87 VAL A N 1
ATOM 626 C CA . VAL A 1 87 ? 2.503 -1.054 11.410 1.00 98.50 87 VAL A CA 1
ATOM 627 C C . VAL A 1 87 ? 1.364 -0.198 11.959 1.00 98.50 87 VAL A C 1
ATOM 629 O O . VAL A 1 87 ? 0.823 -0.513 13.017 1.00 98.50 87 VAL A O 1
ATOM 632 N N . LEU A 1 88 ? 0.943 0.841 11.234 1.00 98.38 88 LEU A N 1
ATOM 633 C CA . LEU A 1 88 ? -0.182 1.687 11.636 1.00 98.38 88 LEU A CA 1
ATOM 634 C C . LEU A 1 88 ? -1.498 0.904 11.670 1.00 98.38 88 LEU A C 1
ATOM 636 O O . LEU A 1 88 ? -2.274 1.072 12.605 1.00 98.38 88 LEU A O 1
ATOM 640 N N . SER A 1 89 ? -1.731 -0.001 10.719 1.00 98.12 89 SER A N 1
ATOM 641 C CA . SER A 1 89 ? -2.932 -0.850 10.700 1.00 98.12 89 SER A CA 1
ATOM 642 C C . SER A 1 89 ? -2.981 -1.799 11.901 1.00 98.12 89 SER A C 1
ATOM 644 O O . SER A 1 89 ? -4.025 -1.954 12.536 1.00 98.12 89 SER A O 1
ATOM 646 N N . VAL A 1 90 ? -1.841 -2.389 12.268 1.00 97.19 90 VAL A N 1
ATOM 647 C CA . VAL A 1 90 ? -1.706 -3.215 13.476 1.00 97.19 90 VAL A CA 1
ATOM 648 C C . VAL A 1 90 ? -1.880 -2.365 14.736 1.00 97.19 90 VAL A C 1
ATOM 650 O O . VAL A 1 90 ? -2.623 -2.746 15.639 1.00 97.19 90 VAL A O 1
ATOM 653 N N . ALA A 1 91 ? -1.275 -1.179 14.798 1.00 96.00 91 ALA A N 1
ATOM 654 C CA . ALA A 1 91 ? -1.439 -0.266 15.925 1.00 96.00 91 ALA A CA 1
ATOM 655 C C . ALA A 1 91 ? -2.905 0.174 16.094 1.00 96.00 91 ALA A C 1
ATOM 657 O O . ALA A 1 91 ? -3.396 0.246 17.223 1.00 96.00 91 ALA A O 1
ATOM 658 N N . THR A 1 92 ? -3.633 0.392 14.996 1.00 96.06 92 THR A N 1
ATOM 659 C CA . THR A 1 92 ? -5.080 0.648 14.999 1.00 96.06 92 THR A CA 1
ATOM 660 C C . THR A 1 92 ? -5.856 -0.513 15.629 1.00 96.06 92 THR A C 1
ATOM 662 O O . THR A 1 92 ? -6.719 -0.260 16.468 1.00 96.06 92 THR A O 1
ATOM 665 N N . LEU A 1 93 ? -5.533 -1.775 15.305 1.00 95.06 93 LEU A N 1
ATOM 666 C CA . LEU A 1 93 ? -6.155 -2.957 15.933 1.00 95.06 93 LEU A CA 1
ATOM 667 C C . LEU A 1 93 ? -5.899 -3.034 17.440 1.00 95.06 93 LEU A C 1
ATOM 669 O O . LEU A 1 93 ? -6.810 -3.331 18.210 1.00 95.06 93 LEU A O 1
ATOM 673 N N . LEU A 1 94 ? -4.655 -2.793 17.853 1.00 93.00 94 LEU A N 1
ATOM 674 C CA . LEU A 1 94 ? -4.227 -2.965 19.241 1.00 93.00 94 LEU A CA 1
ATOM 675 C C . LEU A 1 94 ? -4.741 -1.850 20.154 1.00 93.00 94 LEU A C 1
ATOM 677 O O . LEU A 1 94 ? -5.114 -2.099 21.297 1.00 93.00 94 LEU A O 1
ATOM 681 N N . THR A 1 95 ? -4.760 -0.616 19.656 1.00 92.00 95 THR A N 1
ATOM 682 C CA . THR A 1 95 ? -5.104 0.561 20.464 1.00 92.00 95 THR A CA 1
ATOM 683 C C . THR A 1 95 ? -6.562 0.983 20.324 1.00 92.00 95 THR A C 1
ATOM 685 O O . THR A 1 95 ? -7.070 1.685 21.196 1.00 92.00 95 THR A O 1
ATOM 688 N N . ASN A 1 96 ? -7.233 0.598 19.231 1.00 90.62 96 ASN A N 1
ATOM 689 C CA . ASN A 1 96 ? -8.532 1.141 18.816 1.00 90.62 96 ASN A CA 1
ATOM 690 C C . ASN A 1 96 ? -8.560 2.685 18.766 1.00 90.62 96 ASN A C 1
ATOM 692 O O . ASN A 1 96 ? -9.614 3.306 18.913 1.00 90.62 96 ASN A O 1
ATOM 696 N N . SER A 1 97 ? -7.402 3.327 18.567 1.00 93.50 97 SER A N 1
ATOM 697 C CA . SER A 1 97 ? -7.290 4.784 18.537 1.00 93.50 97 SER A CA 1
ATOM 698 C C . SER A 1 97 ? -7.711 5.348 17.182 1.00 93.50 97 SER A C 1
ATOM 700 O O . SER A 1 97 ? -7.125 5.032 16.146 1.00 93.50 97 SER A O 1
ATOM 702 N N . ARG A 1 98 ? -8.688 6.262 17.195 1.00 94.38 98 ARG A N 1
ATOM 703 C CA . ARG A 1 98 ? -9.148 6.976 15.991 1.00 94.38 98 ARG A CA 1
ATOM 704 C C . ARG A 1 98 ? -8.060 7.848 15.372 1.00 94.38 98 ARG A C 1
ATOM 706 O O . ARG A 1 98 ? -8.041 8.012 14.159 1.00 94.38 98 ARG A O 1
ATOM 713 N N . ILE A 1 99 ? -7.160 8.389 16.194 1.00 96.31 99 ILE A N 1
ATOM 714 C CA . ILE A 1 99 ? -6.048 9.223 15.722 1.00 96.31 99 ILE A CA 1
ATOM 715 C C . ILE A 1 99 ? -5.050 8.357 14.952 1.00 96.31 99 ILE A C 1
ATOM 717 O O . ILE A 1 99 ? -4.672 8.713 13.841 1.00 96.31 99 ILE A O 1
ATOM 721 N N . VAL A 1 100 ? -4.683 7.191 15.497 1.00 97.06 100 VAL A N 1
ATOM 722 C CA . VAL A 1 100 ? -3.787 6.239 14.816 1.00 97.06 100 VAL A CA 1
ATOM 723 C C . VAL A 1 100 ? -4.410 5.772 13.501 1.00 97.06 100 VAL A C 1
ATOM 725 O O . VAL A 1 100 ? -3.738 5.788 12.474 1.00 97.06 100 VAL A O 1
ATOM 728 N N . ALA A 1 101 ? -5.710 5.467 13.506 1.00 97.38 101 ALA A N 1
ATOM 729 C CA . ALA A 1 101 ? -6.448 5.110 12.300 1.00 97.38 101 ALA A CA 1
ATOM 730 C C . ALA A 1 101 ? -6.477 6.248 11.264 1.00 97.38 101 ALA A C 1
ATOM 732 O O . ALA A 1 101 ? -6.256 6.008 10.082 1.00 97.38 101 ALA A O 1
ATOM 733 N N . ALA A 1 102 ? -6.695 7.498 11.686 1.00 97.94 102 ALA A N 1
ATOM 734 C CA . ALA A 1 102 ? -6.677 8.654 10.788 1.00 97.94 102 ALA A CA 1
ATOM 735 C C . ALA A 1 102 ? -5.292 8.868 10.157 1.00 97.94 102 ALA A C 1
ATOM 737 O O . ALA A 1 102 ? -5.195 9.102 8.952 1.00 97.94 102 ALA A O 1
ATOM 738 N N . ILE A 1 103 ? -4.220 8.720 10.943 1.00 98.19 103 ILE A N 1
ATOM 739 C CA . ILE A 1 103 ? -2.841 8.770 10.440 1.00 98.19 103 ILE A CA 1
ATOM 740 C C . ILE A 1 103 ? -2.599 7.620 9.455 1.00 98.19 103 ILE A C 1
ATOM 742 O O . ILE A 1 103 ? -2.089 7.857 8.363 1.00 98.19 103 ILE A O 1
ATOM 746 N N . GLY A 1 104 ? -3.017 6.395 9.790 1.00 98.44 104 GLY A N 1
ATOM 747 C CA . GLY A 1 104 ? -2.933 5.230 8.905 1.00 98.44 104 GLY A CA 1
ATOM 748 C C . GLY A 1 104 ? -3.659 5.441 7.577 1.00 98.44 104 GLY A C 1
ATOM 749 O O . GLY A 1 104 ? -3.108 5.142 6.521 1.00 98.44 104 GLY A O 1
ATOM 750 N N . ALA A 1 105 ? -4.857 6.027 7.607 1.00 98.50 105 ALA A N 1
ATOM 751 C CA . ALA A 1 105 ? -5.613 6.372 6.407 1.00 98.50 105 ALA A CA 1
ATOM 752 C C . ALA A 1 105 ? -4.884 7.431 5.561 1.00 98.50 105 ALA A C 1
ATOM 754 O O . ALA A 1 105 ? -4.786 7.281 4.344 1.00 98.50 105 ALA A O 1
ATOM 755 N N . GLY A 1 106 ? -4.320 8.462 6.200 1.00 9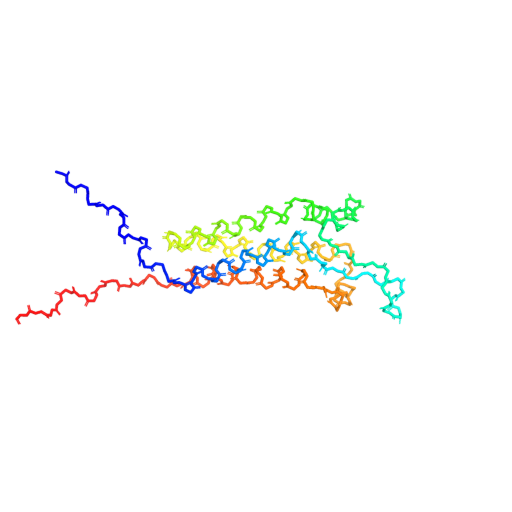8.38 106 GLY A N 1
ATOM 756 C CA . GLY A 1 106 ? -3.516 9.488 5.533 1.00 98.38 106 GLY A CA 1
ATOM 757 C C . GLY A 1 106 ? -2.257 8.922 4.870 1.00 98.38 106 GLY A C 1
ATOM 758 O O . GLY A 1 106 ? -2.000 9.203 3.700 1.00 98.38 106 GLY A O 1
ATOM 759 N N . VAL A 1 107 ? -1.509 8.067 5.575 1.00 98.56 107 VAL A N 1
ATOM 760 C CA . VAL A 1 107 ? -0.336 7.363 5.028 1.00 98.56 107 VAL A CA 1
ATOM 761 C C . VAL A 1 107 ? -0.743 6.441 3.881 1.00 98.56 107 VAL A C 1
ATOM 763 O O . VAL A 1 107 ? -0.071 6.424 2.852 1.00 98.56 107 VAL A O 1
ATOM 766 N N . GLY A 1 108 ? -1.859 5.720 4.006 1.00 98.50 108 GLY A N 1
ATOM 767 C CA . GLY A 1 108 ? -2.396 4.885 2.932 1.00 98.50 108 GLY A CA 1
ATOM 768 C C . GLY A 1 108 ? -2.715 5.694 1.675 1.00 98.50 108 GLY A C 1
ATOM 769 O O . GLY A 1 108 ? -2.315 5.309 0.576 1.00 98.50 108 GLY A O 1
ATOM 770 N N . LEU A 1 109 ? -3.379 6.844 1.823 1.00 98.62 109 LEU A N 1
ATOM 771 C CA . LEU A 1 109 ? -3.704 7.727 0.702 1.00 98.62 109 LEU A CA 1
ATOM 772 C C . LEU A 1 109 ? -2.444 8.291 0.036 1.00 98.62 109 LEU A C 1
ATOM 774 O O . LEU A 1 109 ? -2.314 8.231 -1.186 1.00 98.62 109 LEU A O 1
ATOM 778 N N . LEU A 1 110 ? -1.491 8.784 0.831 1.00 98.38 110 LEU A N 1
ATOM 779 C CA . LEU A 1 110 ? -0.201 9.257 0.327 1.00 98.38 110 LEU A CA 1
ATOM 780 C C . LEU A 1 110 ? 0.534 8.149 -0.438 1.00 98.38 110 LEU A C 1
ATOM 782 O O . LEU A 1 110 ? 1.073 8.385 -1.518 1.00 98.38 110 LEU A O 1
ATOM 786 N N . THR A 1 111 ? 0.503 6.928 0.091 1.00 98.25 111 THR A N 1
ATOM 787 C CA . THR A 1 111 ? 1.100 5.754 -0.547 1.00 98.25 111 THR A CA 1
ATOM 788 C C . THR A 1 111 ? 0.460 5.476 -1.904 1.00 98.25 111 THR A C 1
ATOM 790 O O . THR A 1 111 ? 1.182 5.253 -2.874 1.00 98.25 111 THR A O 1
ATOM 793 N N . ALA A 1 112 ? -0.868 5.547 -2.021 1.00 98.25 112 ALA A N 1
ATOM 794 C CA . ALA A 1 112 ? -1.568 5.373 -3.296 1.00 98.25 112 ALA A CA 1
ATOM 795 C C . ALA A 1 112 ? -1.186 6.445 -4.331 1.00 98.25 112 ALA A C 1
ATOM 797 O O . ALA A 1 112 ? -0.932 6.121 -5.495 1.00 98.25 112 ALA A O 1
ATOM 798 N N . ILE A 1 113 ? -1.066 7.706 -3.905 1.00 98.12 113 ILE A N 1
ATOM 799 C CA . ILE A 1 113 ? -0.632 8.811 -4.771 1.00 98.12 113 ILE A CA 1
ATOM 800 C C . ILE A 1 113 ? 0.796 8.568 -5.272 1.00 98.12 113 ILE A C 1
ATOM 802 O O . ILE A 1 113 ? 1.036 8.586 -6.478 1.00 98.12 113 ILE A O 1
ATOM 806 N N . LEU A 1 114 ? 1.739 8.288 -4.369 1.00 97.88 114 LEU A N 1
ATOM 807 C CA . LEU A 1 114 ? 3.145 8.072 -4.724 1.00 97.88 114 LEU A CA 1
ATOM 808 C C . LEU A 1 114 ? 3.340 6.833 -5.598 1.00 97.88 114 LEU A C 1
ATOM 810 O O . LEU A 1 114 ? 4.116 6.880 -6.547 1.00 97.88 114 LEU A O 1
ATOM 814 N N . THR A 1 115 ? 2.582 5.768 -5.340 1.00 96.44 115 THR A N 1
ATOM 815 C CA . THR A 1 115 ? 2.539 4.571 -6.191 1.00 96.44 115 THR A CA 1
ATOM 816 C C . THR A 1 115 ? 2.107 4.928 -7.610 1.00 96.44 115 THR A C 1
ATOM 818 O O . THR A 1 115 ? 2.761 4.546 -8.576 1.00 96.44 115 THR A O 1
ATOM 821 N N . THR A 1 116 ? 1.038 5.715 -7.751 1.00 96.81 116 THR A N 1
ATOM 822 C CA . THR A 1 116 ? 0.527 6.140 -9.063 1.00 96.81 116 THR A CA 1
ATOM 823 C C . THR A 1 116 ? 1.555 6.996 -9.808 1.00 96.81 116 THR A C 1
ATOM 825 O O . THR A 1 116 ? 1.803 6.781 -10.994 1.00 96.81 116 THR A O 1
ATOM 828 N N . LEU A 1 117 ? 2.205 7.935 -9.115 1.00 97.19 117 LEU A N 1
ATOM 829 C CA . LEU A 1 117 ? 3.249 8.782 -9.699 1.00 97.19 117 LEU A CA 1
ATOM 830 C C . LEU A 1 117 ? 4.506 7.986 -10.080 1.00 97.19 117 LEU A C 1
ATOM 832 O O . LEU A 1 117 ? 5.121 8.278 -11.106 1.00 97.19 117 LEU A O 1
ATOM 836 N N . ALA A 1 118 ? 4.872 6.973 -9.294 1.00 95.81 118 ALA A N 1
ATOM 837 C CA . ALA A 1 118 ? 5.990 6.087 -9.593 1.00 95.81 118 ALA A CA 1
ATOM 838 C C . ALA A 1 118 ? 5.709 5.186 -10.803 1.00 95.81 118 ALA A C 1
ATOM 840 O O . ALA A 1 118 ? 6.574 5.045 -11.667 1.00 95.81 118 ALA A O 1
ATOM 841 N N . LEU A 1 119 ? 4.497 4.628 -10.903 1.00 94.06 119 LEU A N 1
ATOM 842 C CA . LEU A 1 119 ? 4.071 3.833 -12.059 1.00 94.06 119 LEU A CA 1
ATOM 843 C C . LEU A 1 119 ? 4.012 4.677 -13.338 1.00 94.06 119 LEU A C 1
ATOM 845 O O . LEU A 1 119 ? 4.463 4.220 -14.383 1.00 94.06 119 LEU A O 1
ATOM 849 N N . LYS A 1 120 ? 3.526 5.922 -13.253 1.00 95.31 120 LYS A N 1
ATOM 850 C CA . LYS A 1 120 ? 3.543 6.873 -14.375 1.00 95.31 120 LYS A CA 1
ATOM 851 C C . LYS A 1 120 ? 4.974 7.224 -14.801 1.00 95.31 120 LYS A C 1
ATOM 853 O O . LYS A 1 120 ? 5.290 7.262 -15.990 1.00 95.31 120 LYS A O 1
ATOM 858 N N . GLY A 1 121 ? 5.833 7.563 -13.839 1.00 93.56 121 GLY A N 1
ATOM 859 C CA . GLY A 1 121 ? 7.184 8.051 -14.111 1.00 93.56 121 GLY A CA 1
ATOM 860 C C . GLY A 1 121 ? 7.191 9.236 -15.103 1.00 93.56 121 GLY A C 1
ATOM 861 O O . GLY A 1 121 ? 6.388 10.170 -14.953 1.00 93.56 121 GLY A O 1
ATOM 862 N N . PRO A 1 122 ? 8.078 9.228 -16.118 1.00 93.31 122 PRO A N 1
ATOM 863 C CA . PRO A 1 122 ? 8.160 10.291 -17.121 1.00 93.31 122 PRO A CA 1
ATOM 864 C C . PRO A 1 122 ? 7.074 10.214 -18.208 1.00 93.31 122 PRO A C 1
ATOM 866 O O . PRO A 1 122 ? 6.943 11.150 -18.992 1.00 93.31 122 PRO A O 1
ATOM 869 N N . GLN A 1 123 ? 6.289 9.134 -18.269 1.00 92.81 123 GLN A N 1
ATOM 870 C CA . GLN A 1 123 ? 5.272 8.941 -19.306 1.00 92.81 123 GLN A CA 1
ATOM 871 C C . GLN A 1 123 ? 4.114 9.935 -19.161 1.00 92.81 123 GLN A C 1
ATOM 873 O O . GLN A 1 123 ? 3.871 10.487 -18.082 1.00 92.81 123 GLN A O 1
ATOM 878 N N . THR A 1 124 ? 3.370 10.167 -20.240 1.00 95.56 124 THR A N 1
ATOM 879 C CA . THR A 1 124 ? 2.111 10.923 -20.166 1.00 95.56 124 THR A CA 1
ATOM 880 C C . THR A 1 124 ? 1.009 10.073 -19.532 1.00 95.56 124 THR A C 1
ATOM 882 O O . THR A 1 124 ? 1.073 8.846 -19.544 1.00 95.56 124 THR A O 1
ATOM 885 N N . TRP A 1 125 ? -0.043 10.708 -19.005 1.00 95.69 125 TRP A N 1
ATOM 886 C CA . TRP A 1 125 ? -1.172 9.971 -18.426 1.00 95.69 125 TRP A CA 1
ATOM 887 C C . TRP A 1 125 ? -1.874 9.051 -19.433 1.00 95.69 125 TRP A C 1
ATOM 889 O O . TRP A 1 125 ? -2.282 7.962 -19.047 1.00 95.69 125 TRP A O 1
ATOM 899 N N . SER A 1 126 ? -1.957 9.443 -20.712 1.00 94.50 126 SER A N 1
ATOM 900 C CA . SER A 1 126 ? -2.503 8.576 -21.768 1.00 94.50 126 SER A CA 1
ATOM 901 C C . SER A 1 126 ? -1.682 7.296 -21.900 1.00 94.50 126 SER A C 1
ATOM 903 O O . SER A 1 126 ? -2.231 6.209 -21.792 1.00 94.50 126 SER A O 1
ATOM 905 N N . GLN A 1 127 ? -0.354 7.421 -22.008 1.00 92.25 127 GLN A N 1
ATOM 906 C CA . GLN A 1 127 ? 0.548 6.270 -22.107 1.00 92.25 127 GLN A CA 1
ATOM 907 C C . GLN A 1 127 ? 0.479 5.367 -20.870 1.00 92.25 127 GLN A C 1
ATOM 909 O O . GLN A 1 127 ? 0.541 4.148 -20.991 1.00 92.25 127 GLN A O 1
ATOM 914 N N . THR A 1 128 ? 0.334 5.950 -19.676 1.00 92.31 128 THR A N 1
ATOM 915 C CA . THR A 1 128 ? 0.164 5.176 -18.439 1.00 92.31 128 THR A CA 1
ATOM 916 C C . THR A 1 128 ? -1.151 4.397 -18.437 1.00 92.31 128 THR A C 1
ATOM 918 O O . THR A 1 128 ? -1.161 3.240 -18.027 1.00 92.31 128 THR A O 1
ATOM 921 N N . ILE A 1 129 ? -2.247 4.995 -18.915 1.00 94.12 129 ILE A N 1
ATOM 922 C CA . ILE A 1 129 ? -3.543 4.314 -19.054 1.00 94.12 129 ILE A CA 1
ATOM 923 C C . ILE A 1 129 ? -3.441 3.180 -20.078 1.00 94.12 129 ILE A C 1
ATOM 925 O O . ILE A 1 129 ? -3.868 2.064 -19.786 1.00 94.12 129 ILE A O 1
ATOM 929 N N . ASP A 1 130 ? -2.799 3.431 -21.219 1.00 90.94 130 ASP A N 1
ATOM 930 C CA . ASP A 1 130 ? -2.561 2.427 -22.263 1.00 90.94 130 ASP A CA 1
ATOM 931 C C . ASP A 1 130 ? -1.693 1.260 -21.757 1.00 90.94 130 ASP A C 1
ATOM 933 O O . ASP A 1 130 ? -1.784 0.140 -22.259 1.00 90.94 130 ASP A O 1
ATOM 937 N N . ALA A 1 131 ? -0.876 1.494 -20.725 1.00 88.88 131 ALA A N 1
ATOM 938 C CA . ALA A 1 131 ? -0.061 0.476 -20.075 1.00 88.88 131 ALA A CA 1
ATOM 939 C C . ALA A 1 131 ? -0.798 -0.318 -18.978 1.00 88.88 131 ALA A C 1
ATOM 941 O O . ALA A 1 131 ? -0.304 -1.372 -18.576 1.00 88.88 131 ALA A O 1
ATOM 942 N N . LEU A 1 132 ? -1.974 0.114 -18.499 1.00 90.62 132 LEU A N 1
ATOM 943 C CA . LEU A 1 132 ? -2.718 -0.591 -17.440 1.00 90.62 132 LEU A CA 1
ATOM 944 C C . LEU A 1 132 ? -3.082 -2.048 -17.780 1.00 90.62 132 LEU A C 1
ATOM 946 O O . LEU A 1 132 ? -2.979 -2.887 -16.884 1.00 90.62 132 LEU A O 1
ATOM 950 N N . PRO A 1 133 ? -3.441 -2.418 -19.027 1.00 91.06 133 PRO A N 1
ATOM 951 C CA . PRO A 1 133 ? -3.660 -3.822 -19.395 1.00 91.06 133 PRO A CA 1
ATOM 952 C C . PRO A 1 133 ? -2.411 -4.710 -19.245 1.00 91.06 133 PRO A C 1
ATOM 954 O O . PRO A 1 133 ? -2.509 -5.939 -19.200 1.00 91.06 133 PRO A O 1
ATOM 957 N N . ASN A 1 134 ? -1.224 -4.103 -19.151 1.00 90.62 134 ASN A N 1
ATOM 958 C CA . ASN A 1 134 ? 0.031 -4.811 -18.918 1.00 90.62 134 ASN A CA 1
ATOM 959 C C . ASN A 1 134 ? 0.336 -5.025 -17.433 1.00 90.62 134 ASN A C 1
ATOM 961 O O . ASN A 1 134 ? 1.337 -5.674 -17.114 1.00 90.62 134 ASN A O 1
ATOM 965 N N . LEU A 1 135 ? -0.512 -4.531 -16.525 1.00 92.56 135 LEU A N 1
ATOM 966 C CA . LEU A 1 135 ? -0.418 -4.869 -15.113 1.00 92.56 135 LEU A CA 1
ATOM 967 C C . LEU A 1 135 ? -0.584 -6.386 -14.946 1.00 92.56 135 LEU A C 1
ATOM 969 O O . LEU A 1 135 ? -1.399 -7.042 -15.602 1.00 92.56 135 LEU A O 1
ATOM 973 N N . ARG A 1 136 ? 0.240 -6.965 -14.083 1.00 93.94 136 ARG A N 1
ATOM 974 C CA . ARG A 1 136 ? 0.220 -8.392 -13.765 1.00 93.94 136 ARG A CA 1
ATOM 975 C C . ARG A 1 136 ? -0.161 -8.609 -12.315 1.00 93.94 136 ARG A C 1
ATOM 977 O O . ARG A 1 136 ? -0.471 -7.669 -11.582 1.00 93.94 136 ARG A O 1
ATOM 984 N N . LEU A 1 137 ? -0.166 -9.882 -11.922 1.00 93.69 137 LEU A N 1
ATOM 985 C CA . LEU A 1 137 ? -0.612 -10.323 -10.608 1.00 93.69 137 LEU A CA 1
ATOM 986 C C . LEU A 1 137 ? 0.013 -9.490 -9.480 1.00 93.69 137 LEU A C 1
ATOM 988 O O . LEU A 1 137 ? -0.717 -9.054 -8.601 1.00 93.69 137 LEU A O 1
ATOM 992 N N . GLY A 1 138 ? 1.308 -9.172 -9.540 1.00 93.31 138 GLY A N 1
ATOM 993 C CA . GLY A 1 138 ? 1.974 -8.377 -8.506 1.00 93.31 138 GLY A CA 1
ATOM 994 C C . GLY A 1 138 ? 1.422 -6.965 -8.347 1.00 93.31 138 GLY A C 1
ATOM 995 O O . GLY A 1 138 ? 1.187 -6.531 -7.218 1.00 93.31 138 GLY A O 1
ATOM 996 N N . GLY A 1 139 ? 1.114 -6.284 -9.453 1.00 93.31 139 GLY A N 1
ATOM 997 C CA . GLY A 1 139 ? 0.460 -4.977 -9.408 1.00 93.31 139 GLY A CA 1
ATOM 998 C C . GLY A 1 139 ? -0.968 -5.065 -8.858 1.00 93.31 139 GLY A C 1
ATOM 999 O O . GLY A 1 139 ? -1.370 -4.224 -8.056 1.00 93.31 139 GLY A O 1
ATOM 1000 N N . TYR A 1 140 ? -1.727 -6.108 -9.213 1.00 95.62 140 TYR A N 1
ATOM 1001 C CA . TYR A 1 140 ? -3.074 -6.311 -8.665 1.00 95.62 140 TYR A CA 1
ATOM 1002 C C . TYR A 1 140 ? -3.050 -6.610 -7.161 1.00 95.62 140 TYR A C 1
ATOM 1004 O O . TYR A 1 140 ? -3.829 -6.021 -6.413 1.00 95.62 140 TYR A O 1
ATOM 1012 N N . LEU A 1 141 ? -2.138 -7.474 -6.699 1.00 96.62 141 LEU A N 1
ATOM 1013 C CA . LEU A 1 141 ? -1.969 -7.789 -5.276 1.00 96.62 141 LEU A CA 1
ATOM 1014 C C . LEU A 1 141 ? -1.604 -6.537 -4.473 1.00 96.62 141 LEU A C 1
ATOM 1016 O O . LEU A 1 141 ? -2.186 -6.306 -3.413 1.00 96.62 141 LEU A O 1
ATOM 1020 N N . MET A 1 142 ? -0.705 -5.700 -5.004 1.00 96.69 142 MET A N 1
ATOM 1021 C CA . MET A 1 142 ? -0.375 -4.407 -4.407 1.00 96.69 142 MET A CA 1
ATOM 1022 C C . MET A 1 142 ? -1.620 -3.526 -4.270 1.00 96.69 142 MET A C 1
ATOM 1024 O O . MET A 1 142 ? -1.900 -3.044 -3.174 1.00 96.69 142 MET A O 1
ATOM 1028 N N . LEU A 1 143 ? -2.374 -3.311 -5.357 1.00 96.25 143 LEU A N 1
ATOM 1029 C CA . LEU A 1 143 ? -3.553 -2.437 -5.339 1.00 96.25 143 LEU A CA 1
ATOM 1030 C C . LEU A 1 143 ? -4.591 -2.930 -4.329 1.00 96.25 143 LEU A C 1
ATOM 1032 O O . LEU A 1 143 ? -5.084 -2.144 -3.522 1.00 96.25 143 LEU A O 1
ATOM 1036 N N . ILE A 1 144 ? -4.888 -4.230 -4.330 1.00 97.75 144 ILE A N 1
ATOM 1037 C CA . ILE A 1 144 ? -5.866 -4.823 -3.412 1.00 97.75 144 ILE A CA 1
ATOM 1038 C C . ILE A 1 144 ? -5.378 -4.708 -1.965 1.00 97.75 144 ILE A C 1
ATOM 1040 O O . ILE A 1 144 ? -6.143 -4.270 -1.106 1.00 97.75 144 ILE A O 1
ATOM 1044 N N . GLY A 1 145 ? -4.118 -5.050 -1.680 1.00 98.06 145 GLY A N 1
ATOM 1045 C CA . GLY A 1 145 ? -3.543 -4.951 -0.337 1.00 98.06 145 GLY A CA 1
ATOM 1046 C C . GLY A 1 145 ? -3.544 -3.516 0.193 1.00 98.06 145 GLY A C 1
ATOM 1047 O O . GLY A 1 145 ? -3.996 -3.263 1.312 1.00 98.06 145 GLY A O 1
ATOM 1048 N N . LEU A 1 146 ? -3.131 -2.562 -0.645 1.00 98.38 146 LEU A N 1
ATOM 1049 C CA . LEU A 1 146 ? -3.098 -1.137 -0.323 1.00 98.38 146 LEU A CA 1
ATOM 1050 C C . LEU A 1 146 ? -4.498 -0.600 -0.025 1.00 98.38 146 LEU A C 1
ATOM 1052 O O . LEU A 1 146 ? -4.710 0.010 1.023 1.00 98.38 146 LEU A O 1
ATOM 1056 N N . LEU A 1 147 ? -5.459 -0.849 -0.920 1.00 98.31 147 LEU A N 1
ATOM 1057 C CA . LEU A 1 147 ? -6.840 -0.400 -0.749 1.00 98.31 147 LEU A CA 1
ATOM 1058 C C . LEU A 1 147 ? -7.487 -1.043 0.479 1.00 98.31 147 LEU A C 1
ATOM 1060 O O . LEU A 1 147 ? -8.190 -0.359 1.217 1.00 98.31 147 LEU A O 1
ATOM 1064 N N . THR A 1 148 ? -7.204 -2.317 0.750 1.00 98.56 148 THR A N 1
ATOM 1065 C CA . THR A 1 148 ? -7.719 -3.024 1.930 1.00 98.56 148 THR A CA 1
ATOM 1066 C C . THR A 1 148 ? -7.273 -2.344 3.225 1.00 98.56 148 THR A C 1
ATOM 1068 O O . THR A 1 148 ? -8.114 -2.011 4.062 1.00 98.56 148 THR A O 1
ATOM 1071 N N . LEU A 1 149 ? -5.971 -2.081 3.388 1.00 98.56 149 LEU A N 1
ATOM 1072 C CA . LEU A 1 149 ? -5.450 -1.430 4.596 1.00 98.56 149 LEU A CA 1
ATOM 1073 C C . LEU A 1 149 ? -5.865 0.044 4.691 1.00 98.56 149 LEU A C 1
ATOM 1075 O O . LEU A 1 149 ? -6.162 0.532 5.784 1.00 98.56 149 LEU A O 1
ATOM 1079 N N . LEU A 1 150 ? -5.935 0.754 3.563 1.00 98.38 150 LEU A N 1
ATOM 1080 C CA . LEU A 1 150 ? -6.420 2.133 3.506 1.00 98.38 150 LEU A CA 1
ATOM 1081 C C . LEU A 1 150 ? -7.876 2.221 3.971 1.00 98.38 150 LEU A C 1
ATOM 1083 O O . LEU A 1 150 ? -8.183 3.001 4.873 1.00 98.38 150 LEU A O 1
ATOM 1087 N N . ILE A 1 151 ? -8.762 1.404 3.396 1.00 98.19 151 ILE A N 1
ATOM 1088 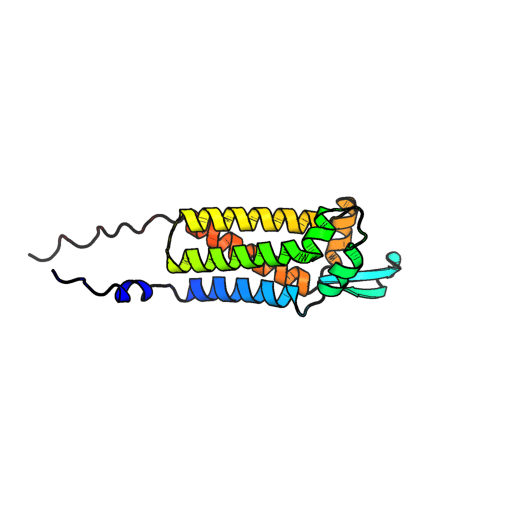C CA . ILE A 1 151 ? -10.192 1.389 3.728 1.00 98.19 151 ILE A CA 1
ATOM 1089 C C . ILE A 1 151 ? -10.388 0.968 5.182 1.00 98.19 151 ILE A C 1
ATOM 1091 O O . ILE A 1 151 ? -11.162 1.605 5.894 1.00 98.19 151 ILE A O 1
ATOM 1095 N N . PHE A 1 152 ? -9.656 -0.046 5.651 1.00 97.75 152 PHE A N 1
ATOM 1096 C CA . PHE A 1 152 ? -9.685 -0.465 7.050 1.00 97.75 152 PHE A CA 1
ATOM 1097 C C . PHE A 1 152 ? -9.404 0.708 8.003 1.00 97.75 152 PHE A C 1
ATOM 1099 O O . PHE A 1 152 ? -10.214 0.998 8.888 1.00 97.75 152 PHE A O 1
ATOM 1106 N N . ASN A 1 153 ? -8.296 1.426 7.801 1.00 98.06 153 ASN A N 1
ATOM 1107 C CA . ASN A 1 153 ? -7.941 2.567 8.644 1.00 98.06 153 ASN A CA 1
ATOM 1108 C C . ASN A 1 153 ? -8.938 3.726 8.501 1.00 98.06 153 ASN A C 1
ATOM 1110 O O . ASN A 1 153 ? -9.317 4.330 9.504 1.00 98.06 153 ASN A O 1
ATOM 1114 N N . ALA A 1 154 ? -9.430 4.004 7.290 1.00 97.81 154 ALA A N 1
ATOM 1115 C CA . ALA A 1 154 ? -10.427 5.046 7.059 1.00 97.81 154 ALA A CA 1
ATOM 1116 C C . ALA A 1 154 ? -11.734 4.758 7.818 1.00 97.81 154 ALA A C 1
ATOM 1118 O O . ALA A 1 154 ? -12.206 5.596 8.584 1.00 97.81 154 ALA A O 1
ATOM 1119 N N . VAL A 1 155 ? -12.286 3.548 7.693 1.00 97.12 155 VAL A N 1
ATOM 1120 C CA . VAL A 1 155 ? -13.505 3.136 8.412 1.00 97.12 155 VAL A CA 1
ATOM 1121 C C . VAL A 1 155 ? -13.310 3.247 9.925 1.00 97.12 155 VAL A C 1
ATOM 1123 O O . VAL A 1 155 ? -14.188 3.746 10.635 1.00 97.12 155 VAL A O 1
ATOM 1126 N N . ARG A 1 156 ? -12.143 2.845 10.438 1.00 95.88 156 ARG A N 1
ATOM 1127 C CA . ARG A 1 156 ? -11.814 2.961 11.866 1.00 95.88 156 ARG A CA 1
ATOM 1128 C C . ARG A 1 156 ? -11.688 4.405 12.341 1.00 95.88 156 ARG A C 1
ATOM 1130 O O . ARG A 1 156 ? -12.137 4.704 13.445 1.00 95.88 156 ARG A O 1
ATOM 1137 N N . ALA A 1 157 ? -11.157 5.307 11.521 1.00 96.44 157 ALA A N 1
ATOM 1138 C CA . ALA A 1 157 ? -11.061 6.727 11.854 1.00 96.44 157 ALA A CA 1
ATOM 1139 C C . ALA A 1 157 ? -12.449 7.379 12.046 1.00 96.44 157 ALA A C 1
ATOM 1141 O O . ALA A 1 157 ? -12.634 8.219 12.938 1.00 96.44 157 ALA A O 1
ATOM 1142 N N . PHE A 1 158 ? -13.445 6.955 11.260 1.00 96.12 158 PHE A N 1
ATOM 1143 C CA . PHE A 1 158 ? -14.812 7.495 11.296 1.00 96.12 158 PHE A CA 1
ATOM 1144 C C . PHE A 1 158 ? -15.791 6.722 12.193 1.00 96.12 158 PHE A C 1
ATOM 1146 O O . PHE A 1 158 ? -16.885 7.218 12.468 1.00 96.12 158 PHE A O 1
ATOM 1153 N N . SER A 1 159 ? -15.416 5.545 12.696 1.00 93.75 159 SER A N 1
ATOM 1154 C CA . SER A 1 159 ? -16.261 4.765 13.606 1.00 93.75 159 SER A CA 1
ATOM 1155 C C . SER A 1 159 ? -16.450 5.492 14.945 1.00 93.75 159 SER A C 1
ATOM 1157 O O . SER A 1 159 ? -15.484 5.942 15.567 1.00 93.75 159 S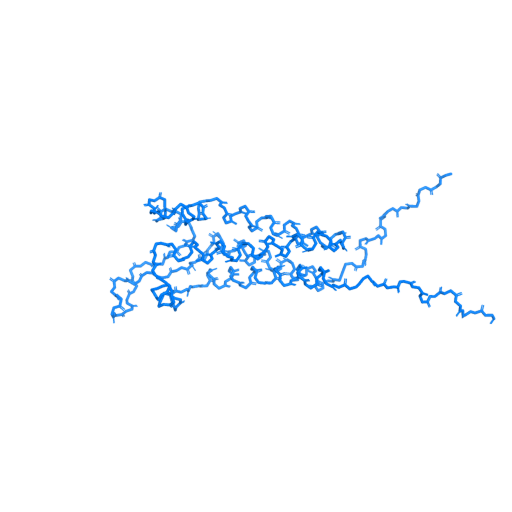ER A O 1
ATOM 1159 N N . ARG A 1 160 ? -17.704 5.625 15.400 1.00 82.00 160 ARG A N 1
ATOM 1160 C CA . ARG A 1 160 ? -18.021 6.234 16.703 1.00 82.00 160 ARG A CA 1
ATOM 1161 C C . ARG A 1 160 ? -17.539 5.324 17.844 1.00 82.00 160 ARG A C 1
ATOM 1163 O O . ARG A 1 160 ? -17.638 4.102 17.706 1.00 82.00 160 ARG A O 1
ATOM 1170 N N . PRO A 1 161 ? -17.047 5.881 18.967 1.00 77.44 161 PRO A N 1
ATOM 1171 C CA . PRO A 1 161 ? -16.870 5.109 20.193 1.00 77.44 161 PRO A CA 1
ATOM 1172 C C . PRO A 1 161 ? -18.190 4.407 20.536 1.00 77.44 161 PRO A C 1
ATOM 1174 O O . PRO A 1 161 ? -19.245 5.030 20.452 1.00 77.44 161 PRO A O 1
ATOM 1177 N N . ARG A 1 162 ? -18.161 3.109 20.865 1.00 72.81 162 ARG A N 1
ATOM 1178 C CA . ARG A 1 162 ? -19.356 2.452 21.412 1.00 72.81 162 ARG A CA 1
ATOM 1179 C C . ARG A 1 162 ? -19.644 3.092 22.765 1.00 72.81 162 ARG A C 1
ATOM 1181 O O . ARG A 1 162 ? -18.841 2.929 23.679 1.00 72.81 162 ARG A O 1
ATOM 1188 N N . ASP A 1 163 ? -20.766 3.792 22.875 1.00 70.62 163 ASP A N 1
ATOM 1189 C CA . ASP A 1 163 ? -21.259 4.303 24.149 1.00 70.62 163 ASP A CA 1
ATOM 1190 C C . ASP A 1 163 ? -21.549 3.107 25.066 1.00 70.62 163 ASP A C 1
ATOM 1192 O O . ASP A 1 163 ? -22.491 2.346 24.859 1.00 70.62 163 ASP A O 1
ATOM 1196 N N . THR A 1 164 ? -20.697 2.884 26.065 1.00 66.44 164 THR A N 1
ATOM 1197 C CA . THR A 1 164 ? -20.815 1.778 27.033 1.00 66.44 164 THR A CA 1
ATOM 1198 C C . THR A 1 164 ? -21.871 2.032 28.117 1.00 66.44 164 THR A C 1
ATOM 1200 O O . THR A 1 164 ? -21.844 1.404 29.170 1.00 66.44 164 THR A O 1
ATOM 1203 N N . THR A 1 165 ? -22.811 2.951 27.900 1.00 65.88 165 THR A N 1
ATOM 1204 C CA . THR A 1 165 ? -23.697 3.492 28.944 1.00 65.88 165 THR A CA 1
ATOM 1205 C C . THR A 1 165 ? -24.961 2.664 29.227 1.00 65.88 165 THR A C 1
ATOM 1207 O O . THR A 1 165 ? -25.822 3.119 29.973 1.00 65.88 165 THR A O 1
ATOM 1210 N N . THR A 1 166 ? -25.118 1.458 28.671 1.00 62.53 166 THR A N 1
ATOM 1211 C CA . THR A 1 166 ? -26.430 0.768 28.643 1.00 62.53 166 THR A CA 1
ATOM 1212 C C . THR A 1 166 ? -26.752 -0.169 29.821 1.00 62.53 166 THR A C 1
ATOM 1214 O O . THR A 1 166 ? -27.828 -0.751 29.824 1.00 62.53 166 THR A O 1
ATOM 1217 N N . THR A 1 167 ? -25.941 -0.323 30.872 1.00 60.09 167 THR A N 1
ATOM 1218 C CA . THR A 1 167 ? -26.301 -1.277 31.954 1.00 60.09 167 THR A CA 1
ATOM 1219 C C . THR A 1 167 ? -26.031 -0.757 33.362 1.00 60.09 167 THR A C 1
ATOM 1221 O O . THR A 1 167 ? -25.118 -1.231 34.032 1.00 60.09 167 THR A O 1
ATOM 1224 N N . ALA A 1 168 ? -26.845 0.192 33.829 1.00 59.50 168 ALA A N 1
ATOM 1225 C CA . ALA A 1 168 ? -26.912 0.518 35.260 1.00 59.50 168 ALA A CA 1
ATOM 1226 C C . ALA A 1 168 ? -28.328 0.486 35.868 1.00 59.50 168 ALA A C 1
ATOM 1228 O O . ALA A 1 168 ? -28.438 0.475 37.086 1.00 59.50 168 ALA A O 1
ATOM 1229 N N . ASN A 1 169 ? -29.406 0.403 35.077 1.00 64.06 169 ASN A N 1
ATOM 1230 C CA . ASN A 1 169 ? -30.772 0.447 35.615 1.00 64.06 169 ASN A CA 1
ATOM 1231 C C . ASN A 1 169 ? -31.577 -0.773 35.170 1.00 64.06 169 ASN A C 1
ATOM 1233 O O . ASN A 1 169 ? -32.139 -0.764 34.077 1.00 64.06 169 ASN A O 1
ATOM 1237 N N . GLY A 1 170 ? -31.651 -1.815 36.001 1.00 61.78 170 GLY A N 1
ATOM 1238 C CA . GLY A 1 170 ? -32.585 -2.900 35.708 1.00 61.78 170 GLY A CA 1
ATOM 1239 C C . GLY A 1 170 ? -32.502 -4.175 36.536 1.00 61.78 170 GLY A C 1
ATOM 1240 O O . GLY A 1 170 ? -32.614 -5.231 35.934 1.00 61.78 170 GLY A O 1
ATOM 1241 N N . THR A 1 171 ? -32.361 -4.101 37.863 1.00 53.38 171 THR A N 1
ATOM 1242 C CA . THR A 1 171 ? -32.952 -5.102 38.779 1.00 53.38 171 THR A CA 1
ATOM 1243 C C . THR A 1 171 ? -33.233 -4.434 40.127 1.00 53.38 171 THR A C 1
ATOM 1245 O O . THR A 1 171 ? -32.310 -4.220 40.914 1.00 53.38 171 THR A O 1
ATOM 1248 N N . VAL A 1 172 ? -34.502 -4.067 40.330 1.00 60.59 172 VAL A N 1
ATOM 1249 C CA . VAL A 1 172 ? -35.163 -3.944 41.641 1.00 60.59 172 VAL A CA 1
ATOM 1250 C C . VAL A 1 172 ? -35.876 -5.264 41.888 1.00 60.59 172 VAL A C 1
ATOM 1252 O O . VAL A 1 172 ? -36.433 -5.786 40.893 1.00 60.59 172 VAL A O 1
#

Foldseek 3Di:
DDDDDPPPPLVPQDVVLVVLLVLLLVLLVCLQPPDFFFFDAPDPVVSHGPDGDGLVNQQVVCCPAPFPLLNCCSPPVSVVLSVLLSVLSVVCSVVLDLVSLVVSLVSLVVSVVSVLCNCCRPHDPVVSVVRVVRGDPSNVSNVSSSVSSNVSSVCSNPDDDPPPPPDDDDDD

pLDDT: mean 88.07, std 14.01, range [51.22, 98.62]